Protein AF-A0A820NEA0-F1 (afdb_monomer_lite)

Organism: NCBI:txid392033

Secondary structure (DSSP, 8-state):
-HHHHHHHHHHHHHHHTSTTTS-HHHHHHHHHHHHHHHHHHHHHHHHHHHHHSPPPTTGGGSHHHHHHHHHHHHHHT--HHHHHHHHHHHHHHHHHTT-

Sequence (99 aa):
MIHDHISKLNKQVEQYLIEGVLIEEYVLKHISTLLKFMKECNICLKWIILHASELPIGADINKRCKQMLQIVTNESQYDPSQVFKLLLNTAQFEFNLKE

Structure (mmCIF, N/CA/C/O backbone):
data_AF-A0A820NEA0-F1
#
_entry.id   AF-A0A820NEA0-F1
#
loop_
_atom_site.group_PDB
_atom_site.id
_atom_site.type_symbol
_atom_site.label_atom_id
_atom_site.label_alt_id
_atom_site.label_comp_id
_atom_site.label_asym_id
_atom_site.label_entity_id
_atom_site.label_seq_id
_atom_site.pdbx_PDB_ins_code
_atom_site.Cartn_x
_atom_site.Cartn_y
_atom_site.Cartn_z
_atom_site.occupancy
_atom_site.B_iso_or_equiv
_atom_site.auth_seq_id
_atom_site.auth_comp_id
_atom_site.auth_asym_id
_atom_site.auth_atom_id
_atom_site.pdbx_PDB_model_num
ATOM 1 N N . MET A 1 1 ? 10.796 -10.030 -1.459 1.00 67.75 1 MET A N 1
ATOM 2 C CA . MET A 1 1 ? 11.114 -9.000 -2.479 1.00 67.75 1 MET A CA 1
ATOM 3 C C . MET A 1 1 ? 10.051 -7.901 -2.436 1.00 67.75 1 MET A C 1
ATOM 5 O O . MET A 1 1 ? 9.103 -8.039 -1.669 1.00 67.75 1 MET A O 1
ATOM 9 N N . ILE A 1 2 ? 10.202 -6.786 -3.163 1.00 81.94 2 ILE A N 1
ATOM 10 C CA . ILE A 1 2 ? 9.259 -5.652 -3.047 1.00 81.94 2 ILE A CA 1
ATOM 11 C C . ILE A 1 2 ? 7.825 -6.016 -3.462 1.00 81.94 2 ILE A C 1
ATOM 13 O O . ILE A 1 2 ? 6.884 -5.557 -2.823 1.00 81.94 2 ILE A O 1
ATOM 17 N N . HIS A 1 3 ? 7.652 -6.916 -4.433 1.00 83.81 3 HIS A N 1
ATOM 18 C CA . HIS A 1 3 ? 6.353 -7.497 -4.775 1.00 83.81 3 HIS A CA 1
ATOM 19 C C . HIS A 1 3 ? 5.649 -8.151 -3.568 1.00 83.81 3 HIS A C 1
ATOM 21 O O . HIS A 1 3 ? 4.478 -7.873 -3.296 1.00 83.81 3 HIS A O 1
ATOM 27 N N . ASP A 1 4 ? 6.366 -8.964 -2.782 1.00 88.38 4 ASP A N 1
ATOM 28 C CA . ASP A 1 4 ? 5.812 -9.598 -1.573 1.00 88.38 4 ASP A CA 1
ATOM 29 C C . ASP A 1 4 ? 5.428 -8.554 -0.524 1.00 88.38 4 ASP A C 1
ATOM 31 O O . ASP A 1 4 ? 4.446 -8.711 0.203 1.00 88.38 4 ASP A O 1
ATOM 35 N N . HIS A 1 5 ? 6.201 -7.469 -0.455 1.00 92.94 5 HIS A N 1
ATOM 36 C CA . HIS A 1 5 ? 5.920 -6.358 0.439 1.00 92.94 5 HIS A CA 1
ATOM 37 C C . HIS A 1 5 ? 4.647 -5.611 0.021 1.00 92.94 5 HIS A C 1
ATOM 39 O O . HIS A 1 5 ? 3.781 -5.408 0.865 1.00 92.94 5 HIS A O 1
ATOM 45 N N . ILE A 1 6 ? 4.468 -5.305 -1.269 1.00 94.62 6 ILE A N 1
ATOM 46 C CA . ILE A 1 6 ? 3.233 -4.705 -1.806 1.00 94.62 6 ILE A CA 1
ATOM 47 C C . ILE A 1 6 ? 2.034 -5.617 -1.530 1.00 94.62 6 ILE A C 1
ATOM 49 O O . ILE A 1 6 ? 1.011 -5.158 -1.030 1.00 94.62 6 ILE A O 1
ATOM 53 N N . SER A 1 7 ? 2.170 -6.922 -1.783 1.00 94.62 7 SER A N 1
ATOM 54 C CA . SER A 1 7 ? 1.118 -7.907 -1.507 1.00 94.62 7 SER A CA 1
ATOM 55 C C . SER A 1 7 ? 0.743 -7.956 -0.023 1.00 94.62 7 SER A C 1
ATOM 57 O O . SER A 1 7 ? -0.434 -8.064 0.323 1.00 94.62 7 SER A O 1
ATOM 59 N N . LYS A 1 8 ? 1.733 -7.856 0.872 1.00 96.62 8 LYS A N 1
ATOM 60 C CA . LYS A 1 8 ? 1.512 -7.775 2.319 1.00 96.62 8 LYS A CA 1
ATOM 61 C C . LYS A 1 8 ? 0.790 -6.482 2.702 1.00 96.62 8 LYS A C 1
ATOM 63 O O . LYS A 1 8 ? -0.196 -6.553 3.429 1.00 96.62 8 LYS A O 1
ATOM 68 N N . LEU A 1 9 ? 1.254 -5.334 2.208 1.00 98.00 9 LEU A N 1
ATOM 69 C CA . LEU A 1 9 ? 0.643 -4.035 2.485 1.00 98.00 9 LEU A CA 1
ATOM 70 C C . LEU A 1 9 ? -0.801 -3.986 1.983 1.00 98.00 9 LEU A C 1
ATOM 72 O O . LEU A 1 9 ? -1.673 -3.568 2.733 1.00 98.00 9 LEU A O 1
ATOM 76 N N . ASN A 1 10 ? -1.077 -4.506 0.782 1.00 97.94 10 ASN A N 1
ATOM 77 C CA . ASN A 1 10 ? -2.435 -4.631 0.250 1.00 97.94 10 ASN A CA 1
ATOM 78 C C . ASN A 1 10 ? -3.353 -5.374 1.222 1.00 97.94 10 ASN A C 1
ATOM 80 O O . ASN A 1 10 ? -4.377 -4.829 1.622 1.00 97.94 10 ASN A O 1
ATOM 84 N N . LYS A 1 11 ? -2.950 -6.570 1.667 1.00 97.94 11 LYS A N 1
ATOM 85 C CA . LYS A 1 11 ? -3.734 -7.360 2.630 1.00 97.94 11 LYS A CA 1
ATOM 86 C C . LYS A 1 11 ? -3.957 -6.618 3.947 1.00 97.94 11 LYS A C 1
ATOM 88 O O . LYS A 1 11 ? -5.031 -6.707 4.528 1.00 97.94 11 LYS A O 1
ATOM 93 N N . GLN A 1 12 ? -2.945 -5.905 4.436 1.00 98.06 12 GLN A N 1
ATOM 94 C CA . GLN A 1 12 ? -3.044 -5.160 5.690 1.00 98.06 12 GLN A CA 1
ATOM 95 C C . GLN A 1 12 ? -3.953 -3.931 5.565 1.00 98.06 12 GLN A C 1
ATOM 97 O O . GLN A 1 12 ? -4.762 -3.700 6.456 1.00 98.06 12 GLN A O 1
ATOM 102 N N . VAL A 1 13 ? -3.867 -3.164 4.472 1.00 98.06 13 VAL A N 1
ATOM 103 C CA . VAL A 1 13 ? -4.781 -2.034 4.242 1.00 98.06 13 VAL A CA 1
ATOM 104 C C . VAL A 1 13 ? -6.215 -2.541 4.098 1.00 98.06 13 VAL A C 1
ATOM 106 O O . VAL A 1 13 ? -7.112 -1.987 4.721 1.00 98.06 13 VAL A O 1
ATOM 109 N N . GLU A 1 14 ? -6.437 -3.629 3.357 1.00 98.06 14 GLU A N 1
ATOM 110 C CA . GLU A 1 14 ? -7.764 -4.241 3.211 1.00 98.06 14 GLU A CA 1
ATOM 111 C C . GLU A 1 14 ? -8.392 -4.618 4.554 1.00 98.06 14 GLU A C 1
ATOM 113 O O . GLU A 1 14 ? -9.586 -4.414 4.731 1.00 98.06 14 GLU A O 1
ATOM 118 N N . GLN A 1 15 ? -7.602 -5.105 5.518 1.00 97.56 15 GLN A N 1
ATOM 119 C CA . GLN A 1 15 ? -8.093 -5.395 6.870 1.00 97.56 15 GLN A CA 1
ATOM 120 C C . GLN A 1 15 ? -8.590 -4.143 7.600 1.00 97.56 15 GLN A C 1
ATOM 122 O O . GLN A 1 15 ? -9.570 -4.226 8.336 1.00 97.56 15 GLN A O 1
ATOM 127 N N . TYR A 1 16 ? -7.946 -2.991 7.396 1.00 97.25 16 TYR A N 1
ATOM 128 C CA . TYR A 1 16 ? -8.416 -1.722 7.954 1.00 97.25 16 TYR A CA 1
ATOM 129 C C . TYR A 1 16 ? -9.631 -1.163 7.209 1.00 97.25 16 TYR A C 1
ATOM 131 O O . TYR A 1 16 ? -10.435 -0.458 7.806 1.00 97.25 16 TYR A O 1
ATOM 139 N N . LEU A 1 17 ? -9.787 -1.478 5.924 1.00 97.06 17 LEU A N 1
ATOM 140 C CA . LEU A 1 17 ? -10.917 -1.022 5.111 1.00 97.06 17 LEU A CA 1
ATOM 141 C C . LEU A 1 17 ? -12.194 -1.853 5.299 1.00 97.06 17 LEU A C 1
ATOM 143 O O . LEU A 1 17 ? -13.211 -1.544 4.680 1.00 97.06 17 LEU A O 1
ATOM 147 N N . ILE A 1 18 ? -12.169 -2.887 6.144 1.00 96.75 18 ILE A N 1
ATOM 148 C CA . ILE A 1 18 ? -13.385 -3.600 6.542 1.00 96.75 18 ILE A CA 1
ATOM 149 C C . ILE A 1 18 ? -14.293 -2.628 7.306 1.00 96.75 18 ILE A C 1
ATOM 151 O O . ILE A 1 18 ? -13.860 -1.934 8.230 1.00 96.75 18 ILE A O 1
ATOM 155 N N . GLU A 1 19 ? -15.566 -2.592 6.918 1.00 92.44 19 GLU A N 1
ATOM 156 C CA . GLU A 1 19 ? -16.570 -1.732 7.538 1.00 92.44 19 GLU A CA 1
ATOM 157 C C . GLU A 1 19 ? -16.641 -1.963 9.057 1.00 92.44 19 GLU A C 1
ATOM 159 O O . GLU A 1 19 ? -16.630 -3.098 9.538 1.00 92.44 19 GLU A O 1
ATOM 164 N N . GLY A 1 20 ? -16.669 -0.871 9.824 1.00 92.00 20 GLY A N 1
ATOM 165 C CA . GLY A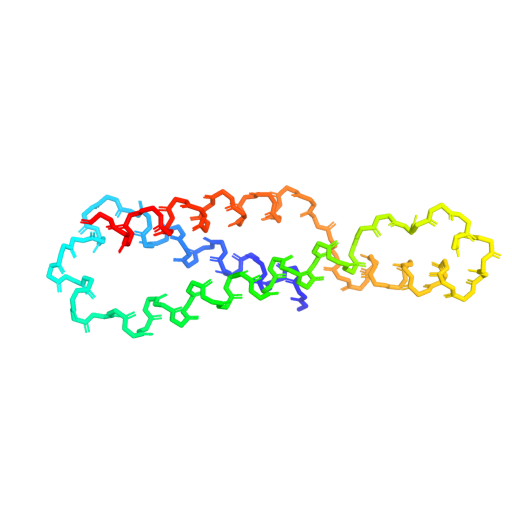 1 20 ? -16.690 -0.915 11.287 1.00 92.00 20 GLY A CA 1
ATOM 166 C C . GLY A 1 20 ? -15.329 -1.118 11.970 1.00 92.00 20 GLY A C 1
ATOM 167 O O . GLY A 1 20 ? -15.282 -1.096 13.197 1.00 92.00 20 GLY A O 1
ATOM 168 N N . VAL A 1 21 ? -14.219 -1.274 11.233 1.00 94.06 21 VAL A N 1
ATOM 169 C CA . VAL A 1 21 ? -12.873 -1.328 11.842 1.00 94.06 21 VAL A CA 1
ATOM 170 C C . VAL A 1 21 ? -12.368 0.068 12.207 1.00 94.06 21 VAL A C 1
ATOM 172 O O . VAL A 1 21 ? -11.988 0.310 13.351 1.00 94.06 21 VAL A O 1
ATOM 175 N N . LEU A 1 22 ? -12.378 1.003 11.255 1.00 94.88 22 LEU A N 1
ATOM 176 C CA . LEU A 1 22 ? -11.911 2.381 11.457 1.00 94.88 22 LEU A CA 1
ATOM 177 C C . LEU A 1 22 ? -13.010 3.277 12.036 1.00 94.88 22 LEU A C 1
ATOM 179 O O . LEU A 1 22 ? -13.345 4.310 11.471 1.00 94.88 22 LEU A O 1
ATOM 183 N N . ILE A 1 23 ? -13.584 2.868 13.164 1.00 94.81 23 ILE A N 1
ATOM 184 C CA . ILE A 1 23 ? -14.471 3.728 13.955 1.00 94.81 23 ILE A CA 1
ATOM 185 C C . ILE A 1 23 ? -13.655 4.706 14.807 1.00 94.81 23 ILE A C 1
ATOM 187 O O . ILE A 1 23 ? -12.517 4.409 15.179 1.00 94.81 23 ILE A O 1
ATOM 191 N N . GLU A 1 24 ? -14.255 5.839 15.170 1.00 93.81 24 GLU A N 1
ATOM 192 C CA . GLU A 1 24 ? -13.597 6.941 15.891 1.00 93.81 24 GLU A CA 1
ATOM 193 C C . GLU A 1 24 ? -12.819 6.469 17.134 1.00 93.81 24 GLU A C 1
ATOM 195 O O . GLU A 1 24 ? -11.640 6.788 17.292 1.00 93.81 24 GLU A O 1
ATOM 200 N N . GLU A 1 25 ? -13.426 5.627 17.979 1.00 94.69 25 GLU A N 1
ATOM 201 C CA . GLU A 1 25 ? -12.775 5.090 19.184 1.00 94.69 25 GLU A CA 1
ATOM 202 C C . GLU A 1 25 ? -11.499 4.295 18.853 1.00 94.69 25 GLU A C 1
ATOM 204 O O . GLU A 1 25 ? -10.461 4.452 19.507 1.00 94.69 25 GLU A O 1
ATOM 209 N N . TYR A 1 26 ? -11.553 3.455 17.815 1.00 95.38 26 TYR A N 1
ATOM 210 C CA . TYR A 1 26 ? -10.408 2.664 17.376 1.00 95.38 26 TYR A CA 1
ATOM 211 C C . TYR A 1 26 ? -9.304 3.567 16.822 1.00 95.38 26 TYR A C 1
ATOM 213 O O . TYR A 1 26 ? -8.132 3.407 17.177 1.00 95.38 26 TYR A O 1
ATOM 221 N N . VAL A 1 27 ? -9.672 4.545 15.991 1.00 95.44 27 VAL A N 1
ATOM 222 C CA . VAL A 1 27 ? -8.729 5.500 15.402 1.00 95.44 27 VAL A CA 1
ATOM 223 C C . VAL A 1 27 ? -8.031 6.301 16.495 1.00 95.44 27 VAL A C 1
ATOM 225 O O . VAL A 1 27 ? -6.802 6.315 16.527 1.00 95.44 27 VAL A O 1
ATOM 228 N N . LEU A 1 28 ? -8.768 6.880 17.447 1.00 95.44 28 LEU A N 1
ATOM 229 C CA . LEU A 1 28 ? -8.199 7.645 18.562 1.00 95.44 28 LEU A CA 1
ATOM 230 C C . LEU A 1 28 ? -7.207 6.816 19.387 1.00 95.44 28 LEU A C 1
ATOM 232 O O . LEU A 1 28 ? -6.135 7.302 19.756 1.00 95.44 28 LEU A O 1
ATOM 236 N N . LYS A 1 29 ? -7.519 5.540 19.629 1.00 97.19 29 LYS A N 1
ATOM 237 C CA . LYS A 1 29 ? -6.651 4.625 20.379 1.00 97.19 29 LYS A CA 1
ATOM 238 C C . LYS A 1 29 ? -5.392 4.212 19.609 1.00 97.19 29 LYS A C 1
ATOM 240 O O . LYS A 1 29 ? -4.360 3.938 20.224 1.00 97.19 29 LYS A O 1
ATOM 245 N N . HIS A 1 30 ? -5.460 4.144 18.279 1.00 97.00 30 HIS A N 1
ATOM 246 C CA . HIS A 1 30 ? -4.416 3.552 17.437 1.00 97.00 30 HIS A CA 1
ATOM 247 C C . HIS A 1 30 ? -3.767 4.522 16.432 1.00 97.00 30 HIS A C 1
ATOM 249 O O . HIS A 1 30 ? -2.924 4.092 15.639 1.00 97.00 30 HIS A O 1
ATOM 255 N N . ILE A 1 31 ? -4.072 5.823 16.496 1.00 95.50 31 ILE A N 1
ATOM 256 C CA . ILE A 1 31 ? -3.693 6.836 15.495 1.00 95.50 31 ILE A CA 1
ATOM 257 C C . ILE A 1 31 ? -2.204 6.825 15.132 1.00 95.50 31 ILE A C 1
ATOM 259 O O . ILE A 1 31 ? -1.852 6.832 13.955 1.00 95.50 31 ILE A O 1
ATOM 263 N N . SER A 1 32 ? -1.304 6.720 16.112 1.00 96.88 32 SER A N 1
ATOM 264 C CA . SER A 1 32 ? 0.145 6.688 15.862 1.00 96.88 32 SER A CA 1
ATOM 265 C C . SER A 1 32 ? 0.566 5.491 15.003 1.00 96.88 32 SER A C 1
ATOM 267 O O . SER A 1 32 ? 1.412 5.623 14.116 1.00 96.88 32 SER A O 1
ATOM 269 N N . THR A 1 33 ? -0.038 4.326 15.244 1.00 97.50 33 THR A N 1
ATOM 270 C CA . THR A 1 33 ? 0.210 3.102 14.472 1.00 97.50 33 THR A CA 1
ATOM 271 C C . THR A 1 33 ? -0.391 3.211 13.075 1.00 97.50 33 THR A C 1
ATOM 273 O O . THR A 1 33 ? 0.287 2.885 12.101 1.00 97.50 33 THR A O 1
ATOM 276 N N . LEU A 1 34 ? -1.618 3.727 12.968 1.00 97.69 34 LEU A N 1
ATOM 277 C CA . LEU A 1 34 ? -2.317 3.922 11.695 1.00 97.69 34 LEU A CA 1
ATOM 278 C C . LEU A 1 34 ? -1.553 4.897 10.788 1.00 97.69 34 LEU A C 1
ATOM 280 O O . LEU A 1 34 ? -1.252 4.567 9.643 1.00 97.69 34 LEU A O 1
ATOM 284 N N . LEU A 1 35 ? -1.113 6.043 11.320 1.00 96.81 35 LEU A N 1
ATOM 285 C CA . LEU A 1 35 ? -0.306 7.020 10.581 1.00 96.81 35 LEU A CA 1
ATOM 286 C C . LEU A 1 35 ? 1.063 6.467 10.176 1.00 96.81 35 LEU A C 1
ATOM 288 O O . LEU A 1 35 ? 1.566 6.788 9.098 1.00 96.81 35 LEU A O 1
ATOM 292 N N . LYS A 1 36 ? 1.695 5.645 11.023 1.00 97.94 36 LYS A N 1
ATOM 293 C CA . LYS A 1 36 ? 2.952 4.974 10.667 1.00 97.94 36 LYS A CA 1
ATOM 294 C C . LYS A 1 36 ? 2.744 4.015 9.494 1.00 97.94 36 LYS A C 1
ATOM 296 O O . LYS A 1 36 ? 3.531 4.043 8.552 1.00 97.94 36 LYS A O 1
ATOM 301 N N . PHE A 1 37 ? 1.683 3.217 9.535 1.00 98.19 37 PHE A N 1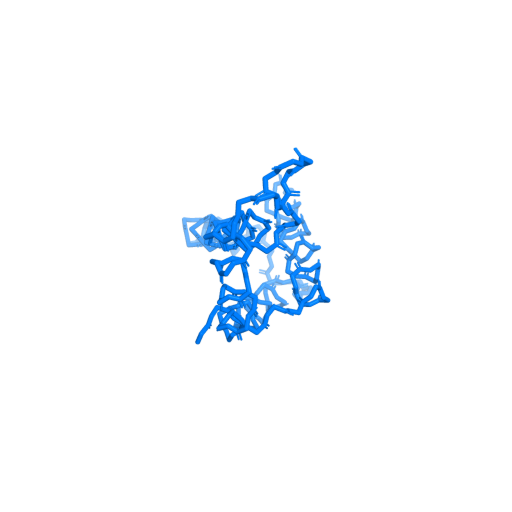
ATOM 302 C CA . PHE A 1 37 ? 1.346 2.269 8.478 1.00 98.19 37 PHE A CA 1
ATOM 303 C C . PHE A 1 37 ? 0.975 2.972 7.160 1.00 98.19 37 PHE A C 1
ATOM 305 O O . PHE A 1 37 ? 1.466 2.609 6.094 1.00 98.19 37 PHE A O 1
ATOM 312 N N . MET A 1 38 ? 0.205 4.058 7.235 1.00 97.75 38 MET A N 1
ATOM 313 C CA . MET A 1 38 ? -0.114 4.919 6.092 1.00 97.75 38 MET A CA 1
ATOM 314 C C . MET A 1 38 ? 1.150 5.491 5.430 1.00 97.75 38 MET A C 1
ATOM 316 O O . MET A 1 38 ? 1.275 5.521 4.204 1.00 97.75 38 MET A O 1
ATOM 320 N N . LYS A 1 39 ? 2.131 5.920 6.238 1.00 97.44 39 LYS A N 1
ATOM 321 C CA . LYS A 1 39 ? 3.439 6.376 5.742 1.00 97.44 39 LYS A CA 1
ATOM 322 C C . LYS A 1 39 ? 4.222 5.246 5.077 1.00 97.44 39 LYS A C 1
ATOM 324 O O . LYS A 1 39 ? 4.832 5.486 4.042 1.00 97.44 39 LYS A O 1
ATOM 329 N N . GLU A 1 40 ? 4.204 4.041 5.642 1.00 97.81 40 GLU A N 1
ATOM 330 C CA . GLU A 1 40 ? 4.850 2.859 5.056 1.00 97.81 40 GLU A CA 1
ATOM 331 C C . GLU A 1 40 ? 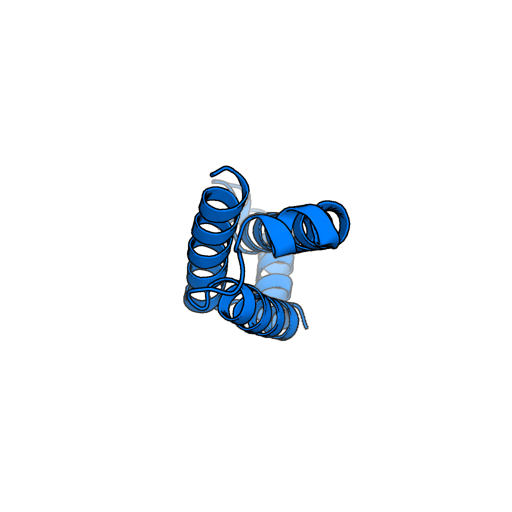4.287 2.548 3.661 1.00 97.81 40 GLU A C 1
ATOM 333 O O . GLU A 1 40 ? 5.060 2.422 2.709 1.00 97.81 40 GLU A O 1
ATOM 338 N N . CYS A 1 41 ? 2.957 2.552 3.510 1.00 97.88 41 CYS A N 1
ATOM 339 C CA . CYS A 1 41 ? 2.292 2.375 2.215 1.00 97.88 41 CYS A CA 1
ATOM 340 C C . CYS A 1 41 ? 2.744 3.431 1.197 1.00 97.88 41 CYS A C 1
ATOM 342 O O . CYS A 1 41 ? 3.183 3.099 0.096 1.00 97.88 41 CYS A O 1
ATOM 344 N N . ASN A 1 42 ? 2.733 4.706 1.593 1.00 97.38 42 ASN A N 1
ATOM 345 C CA . ASN A 1 42 ? 3.159 5.816 0.742 1.00 97.38 42 ASN A CA 1
ATOM 346 C C . ASN A 1 42 ? 4.647 5.774 0.359 1.00 97.38 42 ASN A C 1
ATOM 348 O O . ASN A 1 42 ? 5.005 6.138 -0.762 1.00 97.38 42 ASN A O 1
ATOM 352 N N . ILE A 1 43 ? 5.530 5.350 1.267 1.00 96.50 43 ILE A N 1
ATOM 353 C CA . ILE A 1 43 ? 6.960 5.181 0.971 1.00 96.50 43 ILE A CA 1
ATOM 354 C C . ILE A 1 43 ? 7.149 4.058 -0.049 1.00 96.50 43 ILE A C 1
ATOM 356 O O . ILE A 1 43 ? 7.880 4.246 -1.022 1.00 96.50 43 ILE A O 1
ATOM 360 N N . CYS A 1 44 ? 6.470 2.923 0.140 1.00 95.19 44 CYS A N 1
ATOM 361 C CA . CYS A 1 44 ? 6.523 1.806 -0.798 1.00 95.19 44 CYS A CA 1
ATOM 362 C C . CYS A 1 44 ? 6.029 2.223 -2.193 1.00 95.19 44 CYS A C 1
ATOM 364 O O . CYS A 1 44 ? 6.739 2.006 -3.176 1.00 95.19 44 CYS A O 1
ATOM 366 N N . LEU A 1 45 ? 4.880 2.907 -2.268 1.00 94.94 45 LEU A N 1
ATOM 367 C CA . LEU A 1 45 ? 4.318 3.438 -3.515 1.00 94.94 45 LEU A CA 1
ATOM 368 C C . LEU A 1 45 ? 5.285 4.392 -4.224 1.00 94.94 45 LEU A C 1
ATOM 370 O O . LEU A 1 45 ? 5.564 4.218 -5.408 1.00 94.94 45 LEU A O 1
ATOM 374 N N . LYS A 1 46 ? 5.853 5.369 -3.506 1.00 94.00 46 LYS A N 1
ATOM 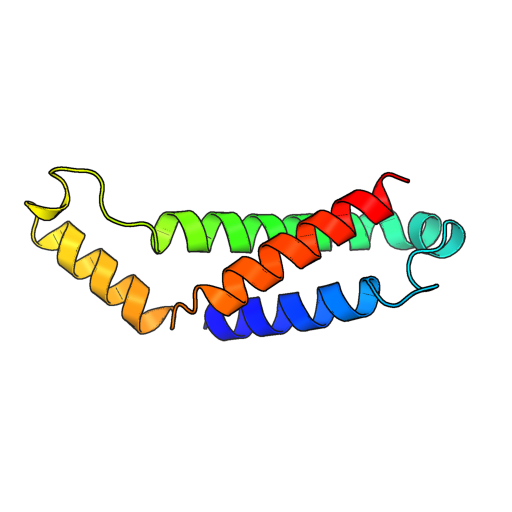375 C CA . LYS A 1 46 ? 6.833 6.306 -4.080 1.00 94.00 46 LYS A CA 1
ATOM 376 C C . LYS A 1 46 ? 8.061 5.584 -4.613 1.00 94.00 46 LYS A C 1
ATOM 378 O O . LYS A 1 46 ? 8.529 5.911 -5.701 1.00 94.00 46 LYS A O 1
ATOM 383 N N . TRP A 1 47 ? 8.581 4.617 -3.858 1.00 92.69 47 TRP A N 1
ATOM 384 C CA . TRP A 1 47 ? 9.752 3.863 -4.280 1.00 92.69 47 TRP A CA 1
ATOM 385 C C . TRP A 1 47 ? 9.463 3.093 -5.567 1.00 92.69 47 TRP A C 1
ATOM 387 O O . TRP A 1 47 ? 10.205 3.255 -6.532 1.00 92.69 47 TRP A O 1
ATOM 397 N N . ILE A 1 48 ? 8.378 2.311 -5.620 1.00 89.50 48 ILE A N 1
ATOM 398 C CA . ILE A 1 48 ? 8.106 1.468 -6.788 1.00 89.50 48 ILE A CA 1
ATOM 399 C C . ILE A 1 48 ? 7.745 2.294 -8.020 1.00 89.50 48 ILE A C 1
ATOM 401 O O . ILE A 1 48 ? 8.250 2.001 -9.096 1.00 89.50 48 ILE A O 1
ATOM 405 N N . ILE A 1 49 ? 6.957 3.364 -7.874 1.00 87.94 49 ILE A N 1
ATOM 406 C CA . ILE A 1 49 ? 6.604 4.237 -9.000 1.00 87.94 49 ILE A CA 1
ATOM 407 C C . ILE A 1 49 ? 7.860 4.893 -9.580 1.00 87.94 49 ILE A C 1
ATOM 409 O O . ILE A 1 49 ? 8.018 4.907 -10.793 1.00 87.94 49 ILE A O 1
ATOM 413 N N . LEU A 1 50 ? 8.777 5.383 -8.740 1.00 86.94 50 LEU A N 1
ATOM 414 C CA . LEU A 1 50 ? 10.006 6.033 -9.207 1.00 86.94 50 LEU A CA 1
ATOM 415 C C . LEU A 1 50 ? 10.986 5.060 -9.877 1.00 86.94 50 LEU A C 1
ATOM 417 O O . LEU A 1 50 ? 11.692 5.432 -10.807 1.00 86.94 50 LEU A O 1
ATOM 421 N N . HIS A 1 51 ? 11.079 3.833 -9.369 1.00 83.94 51 HIS A N 1
ATOM 422 C CA . HIS A 1 51 ? 12.085 2.871 -9.824 1.00 83.94 51 HIS A CA 1
ATOM 423 C C . HIS A 1 51 ? 11.579 1.962 -10.951 1.00 83.94 51 HIS A C 1
ATOM 425 O O . HIS A 1 51 ? 12.395 1.393 -11.671 1.00 83.94 51 HIS A O 1
ATOM 431 N N . ALA A 1 52 ? 10.260 1.839 -11.122 1.00 80.81 52 ALA A N 1
ATOM 432 C CA . ALA A 1 52 ? 9.634 1.101 -12.217 1.00 80.81 52 ALA A CA 1
ATOM 433 C C . ALA A 1 52 ? 9.064 2.012 -13.320 1.00 80.81 52 ALA A C 1
ATOM 435 O O . ALA A 1 52 ? 8.577 1.497 -14.325 1.00 80.81 52 ALA A O 1
ATOM 436 N N . SER A 1 53 ? 9.113 3.343 -13.164 1.00 79.12 53 SER A N 1
ATOM 437 C CA . SER A 1 53 ? 8.731 4.273 -14.231 1.00 79.12 53 SER A CA 1
ATOM 438 C C . SER A 1 53 ? 9.635 4.128 -15.449 1.00 79.12 53 SER A C 1
ATOM 440 O O . SER A 1 53 ? 10.835 3.865 -15.322 1.00 79.12 53 SER A O 1
ATOM 442 N N . GLU A 1 54 ? 9.069 4.381 -16.628 1.00 75.94 54 GLU A N 1
ATOM 443 C CA . GLU A 1 54 ? 9.839 4.477 -17.863 1.00 75.94 54 GLU A CA 1
ATOM 444 C C . GLU A 1 54 ? 10.986 5.486 -17.725 1.00 75.94 54 GLU A C 1
ATOM 446 O O . GLU A 1 54 ? 10.886 6.503 -17.030 1.00 75.94 54 GLU A O 1
ATOM 451 N N . LEU A 1 55 ? 12.101 5.194 -18.397 1.00 77.19 55 LEU A N 1
ATOM 452 C CA . LEU A 1 55 ? 13.233 6.109 -18.426 1.00 77.19 55 LEU A CA 1
ATOM 453 C C . LEU A 1 55 ? 12.813 7.429 -19.094 1.00 77.19 55 LEU A C 1
ATOM 455 O O . LEU A 1 55 ? 12.130 7.396 -20.119 1.00 77.19 55 LEU A O 1
ATOM 459 N N . PRO A 1 56 ? 13.266 8.587 -18.575 1.00 79.25 56 PRO A N 1
ATOM 460 C CA . PRO A 1 56 ? 13.060 9.866 -19.239 1.00 79.25 56 PRO A CA 1
ATOM 461 C C . PRO A 1 56 ? 13.539 9.833 -20.694 1.00 79.25 56 PRO A C 1
ATOM 463 O O . PRO A 1 56 ? 14.504 9.136 -21.024 1.00 79.25 56 PRO A O 1
ATOM 466 N N . ILE A 1 57 ? 12.905 10.635 -21.550 1.00 75.12 57 ILE A N 1
ATOM 467 C CA . ILE A 1 57 ? 13.258 10.745 -22.972 1.00 75.12 57 ILE A CA 1
ATOM 468 C C . ILE A 1 57 ? 14.763 11.034 -23.108 1.00 75.12 57 ILE A C 1
ATOM 470 O O . ILE A 1 57 ? 15.272 12.002 -22.544 1.00 75.12 57 ILE A O 1
ATOM 474 N N . GLY A 1 58 ? 15.484 10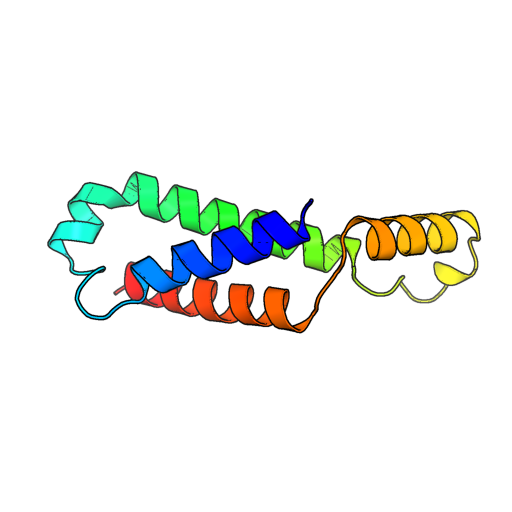.174 -23.836 1.00 73.44 58 GLY A N 1
ATOM 475 C CA . GLY A 1 58 ? 16.929 10.284 -24.062 1.00 73.44 58 GLY A CA 1
ATOM 476 C C . GLY A 1 58 ? 17.819 9.613 -23.006 1.00 73.44 58 GLY A C 1
ATOM 477 O O . GLY A 1 58 ? 18.997 9.379 -23.273 1.00 73.44 58 GLY A O 1
ATOM 478 N N . ALA A 1 59 ? 17.295 9.226 -21.836 1.00 75.94 59 ALA A N 1
ATOM 479 C CA . ALA A 1 59 ? 18.051 8.438 -20.851 1.00 75.94 59 ALA A CA 1
ATOM 480 C C . ALA A 1 59 ? 18.247 6.979 -21.302 1.00 75.94 59 ALA A C 1
ATOM 482 O O . ALA A 1 59 ? 19.175 6.291 -20.873 1.00 75.94 59 ALA A O 1
ATOM 483 N N . ASP A 1 60 ? 17.403 6.523 -22.221 1.00 70.12 60 ASP A N 1
ATOM 484 C CA . ASP A 1 60 ? 17.452 5.214 -22.853 1.00 70.12 60 ASP A CA 1
ATOM 485 C C . ASP A 1 60 ? 18.691 5.065 -23.779 1.00 70.12 60 ASP A C 1
ATOM 487 O O . ASP A 1 60 ? 19.161 3.954 -24.032 1.00 70.12 60 ASP A O 1
ATOM 491 N N . ILE A 1 61 ? 19.290 6.172 -24.232 1.00 79.69 61 ILE A N 1
ATOM 492 C CA . ILE A 1 61 ? 20.544 6.183 -25.009 1.00 79.69 61 ILE A CA 1
ATOM 493 C C . ILE A 1 61 ? 21.712 5.646 -24.159 1.00 79.69 61 ILE A C 1
ATOM 495 O O . ILE A 1 61 ? 22.652 5.033 -24.676 1.00 79.69 61 ILE A O 1
ATOM 499 N N . ASN A 1 62 ? 21.644 5.807 -22.833 1.00 86.25 62 ASN A N 1
ATOM 500 C CA . ASN A 1 62 ? 22.651 5.295 -21.916 1.00 86.25 62 ASN A CA 1
ATOM 501 C C . ASN A 1 62 ? 22.418 3.804 -21.610 1.00 86.25 62 ASN A C 1
ATOM 503 O O . ASN A 1 62 ? 21.503 3.426 -20.873 1.00 86.25 62 ASN A O 1
ATOM 507 N N . LYS A 1 63 ? 23.310 2.942 -22.120 1.00 86.06 63 LYS A N 1
ATOM 508 C CA . LYS A 1 63 ? 23.255 1.482 -21.909 1.00 86.06 63 LYS A CA 1
ATOM 509 C C . LYS A 1 63 ? 23.200 1.084 -20.430 1.00 86.06 63 LYS A C 1
ATOM 511 O O . LYS A 1 63 ? 22.496 0.137 -20.093 1.00 86.06 63 LYS A O 1
ATOM 516 N N . ARG A 1 64 ? 23.892 1.814 -19.547 1.00 86.81 64 ARG A N 1
ATOM 517 C CA . ARG A 1 64 ? 23.895 1.536 -18.104 1.00 86.81 64 ARG A CA 1
ATOM 518 C C . ARG A 1 64 ? 22.527 1.813 -17.478 1.00 86.81 64 ARG A C 1
ATOM 520 O O . ARG A 1 64 ? 22.079 1.029 -16.650 1.00 86.81 64 ARG A O 1
ATOM 527 N N . CYS A 1 65 ? 21.851 2.884 -17.896 1.00 82.75 65 CYS A N 1
ATOM 528 C CA . CYS A 1 65 ? 20.504 3.216 -17.422 1.00 82.75 65 CYS A CA 1
ATOM 529 C C . CYS A 1 65 ? 19.484 2.152 -17.846 1.00 82.75 65 CYS A C 1
ATOM 531 O O . CYS A 1 65 ? 18.718 1.685 -17.006 1.00 82.75 65 CYS A O 1
ATOM 533 N N . LYS A 1 66 ? 19.532 1.699 -19.109 1.00 84.19 66 LYS A N 1
ATOM 534 C CA . LYS A 1 66 ? 18.695 0.586 -19.597 1.00 84.19 66 LYS A CA 1
ATOM 535 C C . LYS A 1 66 ? 18.912 -0.700 -18.799 1.00 84.19 66 LYS A C 1
ATOM 537 O O . LYS A 1 66 ? 17.943 -1.320 -18.374 1.00 84.19 66 LYS A O 1
ATOM 542 N N . GLN A 1 67 ? 20.168 -1.083 -18.571 1.00 88.00 67 GLN A N 1
ATOM 543 C CA . GLN A 1 67 ? 20.502 -2.284 -17.799 1.00 88.00 67 GLN A CA 1
ATOM 544 C C . GLN A 1 67 ? 20.012 -2.192 -16.352 1.00 88.00 67 GLN A C 1
ATOM 546 O O . GLN A 1 67 ? 19.445 -3.150 -15.839 1.00 88.00 67 GLN A O 1
ATOM 551 N N . MET A 1 68 ? 20.185 -1.035 -15.707 1.00 85.06 68 MET A N 1
ATOM 552 C CA . MET A 1 68 ? 19.721 -0.821 -14.336 1.00 85.06 68 MET A CA 1
ATOM 553 C C . MET A 1 68 ? 18.197 -0.937 -14.233 1.00 85.06 68 MET A C 1
ATOM 555 O O . MET A 1 68 ? 17.711 -1.627 -13.342 1.00 85.06 68 MET A O 1
ATOM 559 N N . LEU A 1 69 ? 17.451 -0.324 -15.163 1.00 84.31 69 LEU A N 1
ATOM 560 C CA . LEU A 1 69 ? 15.992 -0.449 -15.206 1.00 84.31 69 LEU A CA 1
ATOM 561 C C . LEU A 1 69 ? 15.577 -1.913 -15.379 1.00 84.31 69 LEU A C 1
ATOM 563 O O . LEU A 1 69 ? 14.753 -2.395 -14.618 1.00 84.31 69 LEU A O 1
ATOM 567 N N . GLN A 1 70 ? 16.187 -2.638 -16.322 1.00 84.50 70 GLN A N 1
ATOM 568 C CA . GLN A 1 70 ? 15.877 -4.054 -16.544 1.00 84.50 70 GLN A CA 1
ATOM 569 C C . GLN A 1 70 ? 16.118 -4.908 -15.297 1.00 84.50 70 GLN A C 1
ATOM 571 O O . GLN A 1 70 ? 15.284 -5.748 -14.969 1.00 84.50 70 GLN A O 1
ATOM 576 N N . ILE A 1 71 ? 17.224 -4.680 -14.581 1.00 86.88 71 ILE A N 1
ATOM 577 C CA . ILE A 1 71 ? 17.501 -5.367 -13.314 1.00 86.88 71 ILE A CA 1
ATOM 578 C C . ILE A 1 71 ? 16.404 -5.045 -12.303 1.00 86.88 71 ILE A C 1
ATOM 580 O O . ILE A 1 71 ? 15.818 -5.955 -11.731 1.00 86.88 71 ILE A O 1
ATOM 584 N N . VAL A 1 72 ? 16.083 -3.765 -12.113 1.00 84.31 72 VAL A N 1
ATOM 585 C CA . VAL A 1 72 ? 15.048 -3.352 -11.163 1.00 84.31 72 VAL A CA 1
ATOM 586 C C . VAL A 1 72 ? 13.699 -3.968 -11.520 1.00 84.31 72 VAL A C 1
ATOM 588 O O . VAL A 1 72 ? 13.059 -4.531 -10.641 1.00 84.31 72 VAL A O 1
ATOM 591 N N . THR A 1 73 ? 13.265 -3.922 -12.777 1.00 81.50 73 THR A N 1
ATOM 592 C CA . THR A 1 73 ? 11.988 -4.505 -13.212 1.00 81.50 73 THR A CA 1
ATOM 593 C C . THR A 1 73 ? 11.947 -6.018 -12.982 1.00 81.50 73 THR A C 1
ATOM 595 O O . THR A 1 73 ? 10.959 -6.521 -12.450 1.00 81.50 73 THR A O 1
ATOM 598 N N . ASN A 1 74 ? 13.028 -6.734 -13.308 1.00 84.12 74 ASN A N 1
ATOM 599 C CA . ASN A 1 74 ? 13.098 -8.188 -13.148 1.00 84.12 74 ASN A CA 1
ATOM 600 C C . ASN A 1 74 ? 13.135 -8.607 -11.669 1.00 84.12 74 ASN A C 1
ATOM 602 O O . ASN A 1 74 ? 12.367 -9.471 -11.251 1.00 84.12 74 ASN A O 1
ATOM 606 N N . GLU A 1 75 ? 13.989 -7.971 -10.867 1.00 84.81 75 GLU A N 1
ATOM 607 C CA . GLU A 1 75 ? 14.179 -8.295 -9.446 1.00 84.81 75 GLU A CA 1
ATOM 608 C C . GLU A 1 75 ? 13.011 -7.811 -8.576 1.00 84.81 75 GLU A C 1
ATOM 610 O O . GLU A 1 75 ? 12.689 -8.405 -7.546 1.00 84.81 75 GLU A O 1
ATOM 615 N N . SER A 1 76 ? 12.351 -6.718 -8.973 1.00 78.75 76 SER A N 1
ATOM 616 C CA . SER A 1 76 ? 11.189 -6.212 -8.239 1.00 78.75 76 SER A CA 1
ATOM 617 C C . SER A 1 76 ? 9.937 -7.055 -8.445 1.00 78.75 76 SER A C 1
ATOM 619 O O . SER A 1 76 ? 9.028 -6.941 -7.620 1.00 78.75 76 SER A O 1
ATOM 621 N N . GLN A 1 77 ? 9.892 -7.883 -9.499 1.00 83.50 77 GLN A N 1
ATOM 622 C CA . GLN A 1 77 ? 8.680 -8.562 -9.969 1.00 83.50 77 GLN A CA 1
ATOM 623 C C . GLN A 1 77 ? 7.500 -7.586 -10.029 1.00 83.50 77 GLN A C 1
ATOM 625 O O . GLN A 1 77 ? 6.441 -7.806 -9.442 1.00 83.50 77 GLN A O 1
ATOM 630 N N . TYR A 1 78 ? 7.738 -6.443 -10.670 1.00 83.38 78 TYR A N 1
ATOM 631 C CA . TYR A 1 78 ? 6.774 -5.357 -10.744 1.00 83.38 78 TYR A CA 1
ATOM 632 C C . TYR A 1 78 ? 5.455 -5.819 -11.386 1.00 83.38 78 TYR A C 1
ATOM 634 O O . TYR A 1 78 ? 5.431 -6.209 -12.552 1.00 83.38 78 TYR A O 1
ATOM 642 N N . ASP A 1 79 ? 4.360 -5.724 -10.627 1.00 88.38 79 ASP A N 1
ATOM 643 C CA . ASP A 1 79 ? 2.991 -5.895 -11.118 1.00 88.38 79 ASP A CA 1
ATOM 644 C C . ASP A 1 79 ? 2.242 -4.554 -10.992 1.00 88.38 79 ASP A C 1
ATOM 646 O O . ASP A 1 79 ? 1.885 -4.151 -9.873 1.00 88.38 79 ASP A O 1
ATOM 650 N N . PRO A 1 80 ? 1.977 -3.856 -12.116 1.00 89.19 80 PRO A N 1
ATOM 651 C CA . PRO A 1 80 ? 1.224 -2.605 -12.120 1.00 89.19 80 PRO A CA 1
ATOM 652 C C . PRO A 1 80 ? -0.129 -2.715 -11.408 1.00 89.19 80 PRO A C 1
ATOM 654 O O . PRO A 1 80 ? -0.567 -1.762 -10.765 1.00 89.19 80 PRO A O 1
ATOM 657 N N . SER A 1 81 ? -0.779 -3.879 -11.479 1.00 93.00 81 SER A N 1
ATOM 658 C CA . SER A 1 81 ? -2.106 -4.119 -10.906 1.00 93.00 81 SER A CA 1
ATOM 659 C C . SER A 1 81 ? -2.063 -4.098 -9.380 1.00 93.00 81 SER A C 1
ATOM 661 O O . SER A 1 81 ? -2.909 -3.469 -8.744 1.00 93.00 81 SER A O 1
ATOM 663 N N . GLN A 1 82 ? -1.054 -4.735 -8.774 1.00 94.25 82 GLN A N 1
ATOM 664 C CA . GLN A 1 82 ? -0.874 -4.733 -7.317 1.00 94.25 82 GLN A CA 1
ATOM 665 C C . GLN A 1 82 ? -0.496 -3.349 -6.792 1.00 94.25 82 GLN A C 1
ATOM 667 O O . GLN A 1 82 ? -0.963 -2.951 -5.722 1.00 94.25 82 GLN A O 1
ATOM 672 N N . VAL A 1 83 ? 0.321 -2.608 -7.545 1.00 94.31 83 VAL A N 1
ATOM 673 C CA . VAL A 1 83 ? 0.706 -1.232 -7.203 1.00 94.31 83 VAL A CA 1
ATOM 674 C C . VAL A 1 83 ? -0.500 -0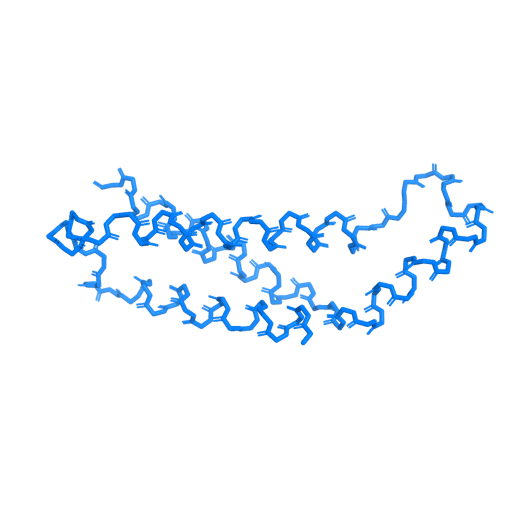.301 -7.275 1.00 94.31 83 VAL A C 1
ATOM 676 O O . VAL A 1 83 ? -0.738 0.464 -6.342 1.00 94.31 83 VAL A O 1
ATOM 679 N N . PHE A 1 84 ? -1.298 -0.396 -8.340 1.00 95.50 84 PHE A N 1
ATOM 680 C CA . PHE A 1 84 ? -2.518 0.393 -8.493 1.00 95.50 84 PHE A CA 1
ATOM 681 C C . PHE A 1 84 ? -3.546 0.076 -7.401 1.00 95.50 84 PHE A C 1
ATOM 683 O O . PHE A 1 84 ? -4.138 0.981 -6.816 1.00 95.50 84 PHE A O 1
ATOM 690 N N . LYS A 1 85 ? -3.700 -1.205 -7.055 1.00 97.31 85 LYS A N 1
ATOM 691 C CA . LYS A 1 85 ? -4.543 -1.634 -5.938 1.00 97.31 85 LYS A CA 1
ATOM 692 C C . LYS A 1 85 ? -4.085 -1.033 -4.606 1.00 97.31 85 LYS A C 1
ATOM 694 O O . LYS A 1 85 ? -4.912 -0.496 -3.873 1.00 97.31 85 LYS A O 1
ATOM 699 N N . LEU A 1 86 ? -2.779 -1.054 -4.323 1.00 97.69 86 LEU A N 1
ATOM 700 C CA . LEU A 1 86 ? -2.230 -0.454 -3.104 1.00 97.69 86 LEU A CA 1
ATOM 701 C C . LEU A 1 86 ? -2.466 1.055 -3.073 1.00 97.69 86 LEU A C 1
ATOM 703 O O . LEU A 1 86 ? -2.800 1.591 -2.019 1.00 97.69 86 LEU A O 1
ATOM 707 N N . LEU A 1 87 ? -2.337 1.731 -4.216 1.00 97.88 87 LEU A N 1
ATOM 708 C CA . LEU A 1 87 ? -2.619 3.158 -4.345 1.00 97.88 87 LEU A CA 1
ATOM 709 C C . LEU A 1 87 ? -4.077 3.477 -3.986 1.00 97.88 87 LEU A C 1
ATOM 711 O O . LEU A 1 87 ? -4.313 4.342 -3.146 1.00 97.88 87 LEU A O 1
ATOM 715 N N . LEU A 1 88 ? -5.041 2.756 -4.569 1.00 98.31 88 LEU A N 1
ATOM 716 C CA . LEU A 1 88 ? -6.468 2.944 -4.282 1.00 98.31 88 LEU A CA 1
ATOM 717 C C . LEU A 1 88 ? -6.802 2.657 -2.817 1.00 98.31 88 LEU A C 1
ATOM 719 O O . LEU A 1 88 ? -7.441 3.472 -2.155 1.00 98.31 88 LEU A O 1
ATOM 723 N N . ASN A 1 89 ? -6.321 1.528 -2.295 1.00 98.44 89 ASN A N 1
ATOM 724 C CA . ASN A 1 89 ? -6.540 1.139 -0.908 1.00 98.44 89 ASN A CA 1
ATOM 725 C C . ASN A 1 89 ? -5.946 2.176 0.062 1.00 98.44 89 ASN A C 1
ATOM 727 O O . ASN A 1 89 ? -6.589 2.551 1.039 1.00 98.44 89 ASN A O 1
ATOM 731 N N . THR A 1 90 ? -4.741 2.683 -0.220 1.00 98.12 90 THR A N 1
ATOM 732 C CA . THR A 1 90 ? -4.095 3.716 0.608 1.00 98.12 90 THR A CA 1
ATOM 733 C C . THR A 1 90 ? -4.871 5.031 0.562 1.00 98.12 90 THR A C 1
ATOM 735 O O . THR A 1 90 ? -5.042 5.659 1.601 1.00 98.12 90 THR A O 1
ATOM 738 N N . ALA A 1 91 ? -5.389 5.429 -0.604 1.00 97.94 91 ALA A N 1
ATOM 739 C CA . ALA A 1 91 ? -6.205 6.635 -0.740 1.00 97.94 91 ALA A CA 1
ATOM 740 C C . ALA A 1 91 ? -7.524 6.539 0.046 1.00 97.94 91 ALA A C 1
ATOM 742 O O . ALA A 1 91 ? -7.883 7.480 0.752 1.00 97.94 91 ALA A O 1
ATOM 743 N N . GLN A 1 92 ? -8.214 5.394 -0.018 1.00 97.25 92 GLN A N 1
ATOM 744 C CA . GLN A 1 92 ? -9.412 5.156 0.794 1.00 97.25 92 GLN A CA 1
ATOM 745 C C . GLN A 1 92 ? -9.080 5.159 2.290 1.00 97.25 92 GLN A C 1
ATOM 747 O O . GLN A 1 92 ? -9.803 5.745 3.089 1.00 97.25 92 GLN A O 1
ATOM 752 N N . PHE A 1 93 ? -7.969 4.530 2.676 1.00 97.75 93 PHE A N 1
ATOM 753 C CA . PHE A 1 93 ? -7.520 4.493 4.065 1.00 97.75 93 PHE A CA 1
ATOM 754 C C . PHE A 1 93 ? -7.213 5.898 4.600 1.00 97.75 93 PHE A C 1
ATOM 756 O O . PHE A 1 93 ? -7.632 6.247 5.698 1.00 97.75 93 PHE A O 1
ATOM 763 N N . GLU A 1 94 ? -6.538 6.728 3.802 1.00 96.44 94 GLU A N 1
ATOM 764 C CA . GLU A 1 94 ? -6.290 8.140 4.107 1.00 96.44 94 GLU A CA 1
ATOM 765 C C . GLU A 1 94 ? -7.571 8.959 4.247 1.00 96.44 94 GLU A C 1
ATOM 767 O O . GLU A 1 94 ? -7.624 9.855 5.087 1.00 96.44 94 GLU A O 1
ATOM 772 N N . PHE A 1 95 ? -8.572 8.688 3.410 1.00 95.25 95 PHE A N 1
ATOM 773 C CA . PHE A 1 95 ? -9.869 9.350 3.477 1.00 95.25 95 PHE A CA 1
ATOM 774 C C . PHE A 1 95 ? -10.593 8.995 4.782 1.00 95.25 95 PHE A C 1
ATOM 776 O O . PHE A 1 95 ? -10.902 9.895 5.557 1.00 95.25 95 PHE A O 1
ATOM 783 N N . ASN A 1 96 ? -10.723 7.700 5.086 1.00 93.50 96 ASN A N 1
ATOM 784 C CA . ASN A 1 96 ? -11.397 7.212 6.294 1.00 93.50 96 ASN A CA 1
ATOM 785 C C . ASN A 1 96 ? -10.713 7.650 7.602 1.00 93.50 96 ASN A C 1
ATOM 787 O O . ASN A 1 96 ? -11.350 7.657 8.644 1.00 93.50 96 ASN A O 1
ATOM 791 N N . LEU A 1 97 ? -9.410 7.959 7.582 1.00 91.25 97 LEU A N 1
ATOM 792 C CA . LEU A 1 97 ? -8.688 8.469 8.757 1.00 91.25 97 LEU A CA 1
ATOM 793 C C . LEU A 1 97 ? -8.823 9.985 8.967 1.00 91.25 97 LEU A C 1
ATOM 795 O O . LEU A 1 97 ? -8.410 10.481 10.016 1.00 91.25 97 LEU A O 1
ATOM 799 N N . LYS A 1 98 ? -9.268 10.728 7.947 1.00 82.69 98 LYS A N 1
ATOM 800 C CA . LYS A 1 98 ? -9.469 12.185 8.018 1.00 82.69 98 LYS A CA 1
ATOM 801 C C . LYS A 1 98 ? -10.886 12.566 8.434 1.00 82.69 98 LYS A C 1
ATOM 803 O O . LYS A 1 98 ? -11.054 13.688 8.909 1.00 82.69 98 LYS A O 1
ATOM 808 N N . GLU A 1 99 ? -11.856 11.692 8.172 1.00 61.97 99 GLU A N 1
ATOM 809 C CA . GLU A 1 99 ? -13.227 11.798 8.689 1.00 61.97 99 GLU A CA 1
ATOM 810 C C . GLU A 1 99 ? -13.273 11.503 10.192 1.00 61.97 99 GLU A C 1
ATOM 812 O O . GLU A 1 99 ? -14.011 12.239 10.883 1.00 61.97 99 GLU A O 1
#

Foldseek 3Di:
DLVVVLVVLLVVLVVCVPPPNLDPVNCVVCVVVLVVSLVVLVVSLVVCCVLQPDDPVPLVVDPVSVVSSVCCCVVNVDDPVSSVSSVVSSVVSVVSSVD

pLDDT: mean 90.54, std 8.06, range [61.97, 98.44]

Radius of gyration: 16.54 Å; chains: 1; bounding box: 41×22×45 Å

InterPro domains:
  IPR019393 WASH complex, subunit strumpellin [PF10266] (4-99)
  IPR019393 WASH complex, subunit strumpellin [PTHR15691] (5-99)